Protein AF-Q9GZZ7-3-F1 (afdb_monomer_lite)

Radius of gyration: 20.62 Å; chains: 1; bounding box: 43×42×78 Å

Sequence (182 aa):
MVRCLGPALLLLLLLGSASSVGGNRCVDAAEACTADARCQRLRSEYVAQCLGRAAQGGCPRARCRRALRRFFARGPPALTHALLFCPCAGPACAERRRQTFVPSCAFSGPGPAPPSCLEPLNFCERSRVCRPRLLAFQVSCTPAPSAPDGCLLDQGARCLRAYAGLVGSPQAPPSPLTTWTT

Foldseek 3Di:
DPDPPDVVVVVVVVVVDPDPPPDLLLVVLVVVLCVDPQSVVLLVQLCCQQPPADPVRAHNLLSNLVSLLCNLVRPDVVSLLSLQPPDGPDDVSVVSSVPSSPCSRHPDAPDPDDDDPVQQVVVLCVDPQNNVLVVQLCVLQPFDPPDPVRHDPVSVVSNSSSVSNNGSPDGDHPDPDPPPDD

Secondary structure (DSSP, 8-state):
------HHHHHHHHHTT---SS--HHHHHHHHHHHSHHHHHHHHHHHHHHHSPPTTSS--HHHHHHHHHHHHHHS-HHHHHHHHH---SSHHHHHHHHHTT-HHHHT--SSSSPPPSHHHHHHHHH-TTHHHHHHHHHHHT---TTSTTSS-HHHHHHHHHHHHHHTTPPPPPPPS------

Structure (mmCIF, N/CA/C/O backbone):
data_AF-Q9GZZ7-3-F1
#
_entry.id   AF-Q9GZZ7-3-F1
#
loop_
_atom_site.group_PDB
_atom_site.id
_atom_site.type_symbol
_atom_site.label_atom_id
_atom_site.label_alt_id
_atom_site.label_comp_id
_atom_site.label_asym_id
_atom_site.label_entity_id
_atom_site.label_seq_id
_atom_site.pdbx_PDB_ins_code
_atom_site.Cartn_x
_atom_site.Cartn_y
_atom_site.Cartn_z
_atom_site.occupancy
_atom_site.B_iso_or_equiv
_atom_site.auth_seq_id
_atom_site.auth_comp_id
_atom_site.auth_asym_id
_atom_site.auth_atom_id
_atom_site.pdbx_PDB_model_num
ATOM 1 N N . MET A 1 1 ? 26.425 -17.270 -40.689 1.00 39.25 1 MET A N 1
ATOM 2 C CA . MET A 1 1 ? 26.057 -15.846 -40.857 1.00 39.25 1 MET A CA 1
ATOM 3 C C . MET A 1 1 ? 25.711 -15.273 -39.489 1.00 39.25 1 MET A C 1
ATOM 5 O O . MET A 1 1 ? 24.583 -15.422 -39.034 1.00 39.25 1 MET A O 1
ATOM 9 N N . VAL A 1 2 ? 26.700 -14.708 -38.792 1.00 38.41 2 VAL A N 1
ATOM 10 C CA . VAL A 1 2 ? 26.491 -14.029 -37.504 1.00 38.41 2 VAL A CA 1
ATOM 11 C C . VAL A 1 2 ? 25.766 -12.723 -37.816 1.00 38.41 2 VAL A C 1
ATOM 13 O O . VAL A 1 2 ? 26.334 -11.825 -38.429 1.00 38.41 2 VAL A O 1
ATOM 16 N N . ARG A 1 3 ? 24.466 -12.668 -37.516 1.00 41.81 3 ARG A N 1
ATOM 17 C CA . ARG A 1 3 ? 23.639 -11.488 -37.774 1.00 41.81 3 ARG A CA 1
ATOM 18 C C . ARG A 1 3 ? 24.083 -10.381 -36.824 1.00 41.81 3 ARG A C 1
ATOM 20 O O . ARG A 1 3 ? 23.861 -10.482 -35.621 1.00 41.81 3 ARG A O 1
ATOM 27 N N . CYS A 1 4 ? 24.708 -9.346 -37.377 1.00 47.31 4 CYS A N 1
ATOM 28 C CA . CYS A 1 4 ? 25.015 -8.106 -36.681 1.00 47.31 4 CYS A CA 1
ATOM 29 C C . CYS A 1 4 ? 23.709 -7.511 -36.140 1.00 47.31 4 CYS A C 1
ATOM 31 O O . CYS A 1 4 ? 22.912 -6.950 -36.892 1.00 47.31 4 CYS A O 1
ATOM 33 N N . LEU A 1 5 ? 23.467 -7.677 -34.840 1.00 49.16 5 LEU A N 1
ATOM 34 C CA . LEU A 1 5 ? 22.429 -6.953 -34.116 1.00 49.16 5 LEU A CA 1
ATOM 35 C C . LEU A 1 5 ? 22.804 -5.471 -34.188 1.00 49.16 5 LEU A C 1
ATOM 37 O O . LEU A 1 5 ? 23.757 -5.025 -33.556 1.00 49.16 5 LEU A O 1
ATOM 41 N N . GLY A 1 6 ? 22.123 -4.749 -35.078 1.00 54.06 6 GLY A N 1
ATOM 42 C CA . GLY A 1 6 ? 22.472 -3.384 -35.442 1.00 54.06 6 GLY A CA 1
ATOM 43 C C . GLY A 1 6 ? 22.335 -2.386 -34.283 1.00 54.06 6 GLY A C 1
ATOM 44 O O . GLY A 1 6 ? 21.652 -2.660 -33.291 1.00 54.06 6 GLY A O 1
ATOM 45 N N . PRO A 1 7 ? 22.921 -1.185 -34.437 1.00 60.78 7 PRO A N 1
ATOM 46 C CA . PRO A 1 7 ? 22.956 -0.137 -33.412 1.00 60.78 7 PRO A CA 1
ATOM 47 C C . PRO A 1 7 ? 21.568 0.313 -32.926 1.00 60.78 7 PRO A C 1
ATOM 49 O O . PRO A 1 7 ? 21.460 0.874 -31.842 1.00 60.78 7 PRO A O 1
ATOM 52 N N . ALA A 1 8 ? 20.495 0.010 -33.665 1.00 58.16 8 ALA A N 1
ATOM 53 C CA . ALA A 1 8 ? 19.114 0.258 -33.252 1.00 58.16 8 ALA A CA 1
ATOM 54 C C . ALA A 1 8 ? 18.658 -0.613 -32.063 1.00 58.16 8 ALA A C 1
ATOM 56 O O . ALA A 1 8 ? 17.933 -0.122 -31.201 1.00 58.16 8 ALA A O 1
ATOM 57 N N . LEU A 1 9 ? 19.104 -1.876 -31.968 1.00 57.94 9 LEU A N 1
ATOM 58 C CA . LEU A 1 9 ? 18.769 -2.730 -30.819 1.00 57.94 9 LEU A CA 1
ATOM 59 C C . LEU A 1 9 ? 19.578 -2.331 -29.577 1.00 57.94 9 LEU A C 1
ATOM 61 O O . LEU A 1 9 ? 19.069 -2.386 -28.461 1.00 57.94 9 LEU A O 1
ATOM 65 N N . LEU A 1 10 ? 20.808 -1.851 -29.785 1.00 53.66 10 LEU A N 1
ATOM 66 C CA . LEU A 1 10 ? 21.627 -1.246 -28.737 1.00 53.66 10 LEU A CA 1
ATOM 67 C C . LEU A 1 10 ? 20.994 0.062 -28.232 1.00 53.66 10 LEU A C 1
ATOM 69 O O . LEU A 1 10 ? 20.930 0.274 -27.027 1.00 53.66 10 LEU A O 1
ATOM 73 N N . LEU A 1 11 ? 20.445 0.897 -29.126 1.00 51.78 11 LEU A N 1
ATOM 74 C CA . LEU A 1 11 ? 19.696 2.105 -28.757 1.00 51.78 11 LEU A CA 1
ATOM 75 C C . LEU A 1 11 ? 18.407 1.787 -27.985 1.00 51.78 11 LEU A C 1
ATOM 77 O O . LEU A 1 11 ? 18.090 2.496 -27.039 1.00 51.78 11 LEU A O 1
ATOM 81 N N . LEU A 1 12 ? 17.681 0.723 -28.348 1.00 53.78 12 LEU A N 1
ATOM 82 C CA . LEU A 1 12 ? 16.487 0.262 -27.623 1.00 53.78 12 LEU A CA 1
ATOM 83 C C . LEU A 1 12 ? 16.831 -0.294 -26.230 1.00 53.78 12 LEU A C 1
ATOM 85 O O . LEU A 1 12 ? 16.101 -0.040 -25.274 1.00 53.78 12 LEU A O 1
ATOM 89 N N . LEU A 1 13 ? 17.965 -0.988 -26.091 1.00 49.06 13 LEU A N 1
ATOM 90 C CA . LEU A 1 13 ? 18.486 -1.443 -24.796 1.00 49.06 13 LEU A CA 1
ATOM 91 C C . LEU A 1 13 ? 19.009 -0.278 -23.934 1.00 49.06 13 LEU A C 1
ATOM 93 O O . LEU A 1 13 ? 18.855 -0.313 -22.714 1.00 49.06 13 LEU A O 1
ATOM 97 N N . LEU A 1 14 ? 19.561 0.773 -24.551 1.00 45.47 14 LEU A N 1
ATOM 98 C CA . LEU A 1 14 ? 20.027 1.992 -23.878 1.00 45.47 14 LEU A CA 1
ATOM 99 C C . LEU A 1 14 ? 18.871 2.931 -23.479 1.00 45.47 14 LEU A C 1
ATOM 101 O O . LEU A 1 14 ? 18.900 3.480 -22.381 1.00 45.47 14 LEU A O 1
ATOM 105 N N . LEU A 1 15 ? 17.814 3.057 -24.292 1.00 46.97 15 LEU A N 1
ATOM 106 C CA . LEU A 1 15 ? 16.583 3.780 -23.921 1.00 46.97 15 LEU A CA 1
ATOM 107 C C . LEU A 1 15 ? 15.763 3.029 -22.861 1.00 46.97 15 LEU A C 1
ATOM 109 O O . LEU A 1 15 ? 15.105 3.657 -22.037 1.00 46.97 15 LEU A O 1
ATOM 113 N N . GLY A 1 16 ? 15.832 1.694 -22.847 1.00 40.03 16 GLY A N 1
ATOM 114 C CA . GLY A 1 16 ? 15.252 0.849 -21.798 1.00 40.03 16 GLY A CA 1
ATOM 115 C C . GLY A 1 16 ? 16.052 0.828 -20.489 1.00 40.03 16 GLY A C 1
ATOM 116 O O . GLY A 1 16 ? 15.574 0.285 -19.495 1.00 40.03 16 GLY A O 1
ATOM 117 N N . SER A 1 17 ? 17.241 1.445 -20.473 1.00 34.75 17 SER A N 1
ATOM 118 C CA . SER A 1 17 ? 18.188 1.430 -19.353 1.00 34.75 17 SER A CA 1
ATOM 119 C C . SER A 1 17 ? 18.703 2.830 -19.012 1.00 34.75 17 SER A C 1
ATOM 121 O O . SER A 1 17 ? 19.881 3.011 -18.694 1.00 34.75 17 SER A O 1
ATOM 123 N N . ALA A 1 18 ? 17.817 3.829 -18.970 1.00 40.31 18 ALA A N 1
ATOM 124 C CA . ALA A 1 18 ? 18.053 5.042 -18.186 1.00 40.31 18 ALA A CA 1
ATOM 125 C C . ALA A 1 18 ? 17.981 4.705 -16.680 1.00 40.31 18 ALA A C 1
ATOM 127 O O . ALA A 1 18 ? 17.050 5.048 -15.957 1.00 40.31 18 ALA A O 1
ATOM 128 N N . SER A 1 19 ? 18.942 3.907 -16.216 1.00 38.09 19 SER A N 1
ATOM 129 C CA . SER A 1 19 ? 19.915 4.353 -15.228 1.00 38.09 19 SER A CA 1
ATOM 130 C C . SER A 1 19 ? 19.407 5.470 -14.315 1.00 38.09 19 SER A C 1
ATOM 132 O O . SER A 1 19 ? 19.757 6.634 -14.479 1.00 38.09 19 SER A O 1
ATOM 134 N N . SER A 1 20 ? 18.665 5.094 -13.271 1.00 44.22 20 SER A N 1
ATOM 135 C CA . SER A 1 20 ? 18.702 5.830 -12.005 1.00 44.22 20 SER A CA 1
ATOM 136 C C . SER A 1 20 ? 20.089 5.627 -11.375 1.00 44.22 20 SER A C 1
ATOM 138 O O . SER A 1 20 ? 20.242 4.947 -10.358 1.00 44.22 20 SER A O 1
ATOM 140 N N . VAL A 1 21 ? 21.140 6.127 -12.011 1.00 43.38 21 VAL A N 1
ATOM 141 C CA . VAL A 1 21 ? 22.467 6.178 -11.398 1.00 43.38 21 VAL A CA 1
ATOM 142 C C . VAL A 1 21 ? 22.374 7.253 -10.312 1.00 43.38 21 VAL A C 1
ATOM 144 O O . VAL A 1 21 ? 22.422 8.443 -10.588 1.00 43.38 21 VAL A O 1
ATOM 147 N N . GLY A 1 22 ? 22.094 6.823 -9.077 1.00 56.00 22 GLY A N 1
ATOM 148 C CA . GLY A 1 22 ? 22.074 7.665 -7.871 1.00 56.00 22 GLY A CA 1
ATOM 149 C C . GLY A 1 22 ? 20.709 8.174 -7.375 1.00 56.00 22 GLY A C 1
ATOM 150 O O . GLY A 1 22 ? 20.646 8.734 -6.283 1.00 56.00 22 GLY A O 1
ATOM 151 N N . GLY A 1 23 ? 19.613 7.969 -8.115 1.00 70.50 23 GLY A N 1
ATOM 152 C CA . GLY A 1 23 ? 18.276 8.475 -7.755 1.00 70.50 23 GLY A CA 1
ATOM 153 C C . GLY A 1 23 ? 17.485 7.573 -6.795 1.00 70.50 23 GLY A C 1
ATOM 154 O O . GLY A 1 23 ? 17.480 6.347 -6.918 1.00 70.50 23 GLY A O 1
ATOM 155 N N . ASN A 1 24 ? 16.777 8.169 -5.832 1.00 84.81 24 ASN A N 1
ATOM 156 C CA . ASN A 1 24 ? 15.879 7.446 -4.931 1.00 84.81 24 ASN A CA 1
ATOM 157 C C . ASN A 1 24 ? 14.558 7.128 -5.654 1.00 84.81 24 ASN A C 1
ATOM 159 O O . ASN A 1 24 ? 13.715 8.005 -5.794 1.00 84.81 24 ASN A O 1
ATOM 163 N N . ARG A 1 25 ? 14.329 5.860 -6.018 1.00 93.44 25 ARG A N 1
ATOM 164 C CA . ARG A 1 25 ? 13.129 5.409 -6.757 1.00 93.44 25 ARG A CA 1
ATOM 165 C C . ARG A 1 25 ? 11.792 5.768 -6.099 1.00 93.44 25 ARG A C 1
ATOM 167 O O . ARG A 1 25 ? 10.776 5.865 -6.782 1.00 93.44 25 ARG A O 1
ATOM 174 N N . CYS A 1 26 ? 11.757 5.963 -4.780 1.00 95.25 26 CYS A N 1
ATOM 175 C CA . CYS A 1 26 ? 10.552 6.433 -4.096 1.00 95.25 26 CYS A CA 1
ATOM 176 C C . CYS A 1 26 ? 10.287 7.930 -4.314 1.00 95.25 26 CYS A C 1
ATOM 178 O O . CYS A 1 26 ? 9.142 8.364 -4.207 1.00 95.25 26 CYS A O 1
ATOM 180 N N . VAL A 1 27 ? 11.327 8.725 -4.586 1.00 94.75 27 VAL A N 1
ATOM 181 C CA . VAL A 1 27 ? 11.191 10.121 -5.026 1.00 94.75 27 VAL A CA 1
ATOM 182 C C . VAL A 1 27 ? 10.632 10.145 -6.442 1.00 94.75 27 VAL A C 1
ATOM 184 O O . VAL A 1 27 ? 9.589 10.759 -6.634 1.00 94.75 27 VAL A O 1
ATOM 187 N N . ASP A 1 28 ? 11.199 9.367 -7.367 1.00 95.19 28 ASP A N 1
ATOM 188 C CA . ASP A 1 28 ? 10.695 9.263 -8.745 1.00 95.19 28 ASP A CA 1
ATOM 189 C C . ASP A 1 28 ? 9.207 8.862 -8.768 1.00 95.19 28 ASP A C 1
ATOM 191 O O . ASP A 1 28 ? 8.382 9.469 -9.449 1.00 95.19 28 ASP A O 1
ATOM 195 N N . ALA A 1 29 ? 8.819 7.873 -7.950 1.00 96.75 29 ALA A N 1
ATOM 196 C CA . ALA A 1 29 ? 7.422 7.461 -7.806 1.00 96.75 29 ALA A CA 1
ATOM 197 C C . ALA A 1 29 ? 6.524 8.583 -7.249 1.00 96.75 29 ALA A C 1
ATOM 199 O O . ALA A 1 29 ? 5.365 8.730 -7.650 1.00 96.75 29 ALA A O 1
ATOM 200 N N . ALA A 1 30 ? 7.048 9.379 -6.315 1.00 96.56 30 ALA A N 1
ATOM 201 C CA . ALA A 1 30 ? 6.341 10.522 -5.759 1.00 96.56 30 ALA A CA 1
ATOM 202 C C . ALA A 1 30 ? 6.173 11.652 -6.776 1.00 96.56 30 ALA A C 1
ATOM 204 O O . ALA A 1 30 ? 5.099 12.250 -6.804 1.00 96.56 30 ALA A O 1
ATOM 205 N N . GLU A 1 31 ? 7.181 11.927 -7.594 1.00 97.69 31 GLU A N 1
ATOM 206 C CA . GLU A 1 31 ? 7.131 12.925 -8.662 1.00 97.69 31 GLU A CA 1
ATOM 207 C C . GLU A 1 31 ? 6.160 12.500 -9.764 1.00 97.69 31 GLU A C 1
ATOM 209 O O . GLU A 1 31 ? 5.277 13.276 -10.125 1.00 97.69 31 GLU A O 1
ATOM 214 N N . ALA A 1 32 ? 6.210 11.237 -10.195 1.00 98.19 32 ALA A N 1
ATOM 215 C CA . ALA A 1 32 ? 5.273 10.687 -11.173 1.00 98.19 32 ALA A CA 1
ATOM 216 C C . ALA A 1 32 ? 3.809 10.777 -10.701 1.00 98.19 32 ALA A C 1
ATOM 218 O O . ALA A 1 32 ? 2.925 11.146 -11.471 1.00 98.19 32 ALA A O 1
ATOM 219 N N . CYS A 1 33 ? 3.533 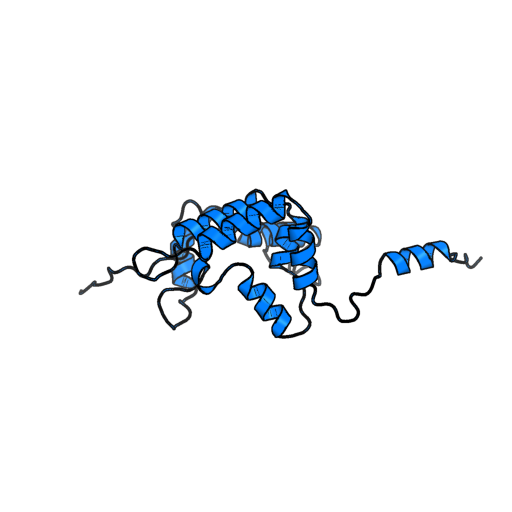10.501 -9.420 1.00 98.25 33 CYS A N 1
ATOM 220 C CA . CYS A 1 33 ? 2.188 10.696 -8.869 1.00 98.25 33 CYS A CA 1
ATOM 221 C C . CYS A 1 33 ? 1.791 12.177 -8.776 1.00 98.25 33 CYS A C 1
ATOM 223 O O . CYS A 1 33 ? 0.614 12.491 -8.918 1.00 98.25 33 CYS A O 1
ATOM 225 N N . THR A 1 34 ? 2.738 13.084 -8.525 1.00 97.81 34 THR A N 1
ATOM 226 C CA . THR A 1 34 ? 2.470 14.531 -8.512 1.00 97.81 34 THR A CA 1
ATOM 227 C C . THR A 1 34 ? 2.170 15.063 -9.914 1.00 97.81 34 THR A C 1
ATOM 229 O O . THR A 1 34 ? 1.339 15.954 -10.041 1.00 97.81 34 THR A O 1
ATOM 232 N N . ALA A 1 35 ? 2.791 14.504 -10.955 1.00 98.31 35 ALA A N 1
ATOM 233 C CA . ALA A 1 35 ? 2.534 14.872 -12.347 1.00 98.31 35 ALA A CA 1
ATOM 234 C C . ALA A 1 35 ? 1.180 14.353 -12.881 1.00 98.31 35 ALA A C 1
ATOM 236 O O . ALA A 1 35 ? 0.613 14.942 -13.799 1.00 98.31 35 ALA A O 1
ATOM 237 N N . ASP A 1 36 ? 0.631 13.274 -12.309 1.00 98.62 36 ASP A N 1
ATOM 238 C CA . ASP A 1 36 ? -0.700 12.763 -12.656 1.00 98.62 36 ASP A CA 1
ATOM 239 C C . ASP A 1 36 ? -1.795 13.435 -11.812 1.00 98.62 36 ASP A C 1
ATOM 241 O O . ASP A 1 36 ? -1.912 13.204 -10.606 1.00 98.62 36 ASP A O 1
ATOM 245 N N . ALA A 1 37 ? -2.665 14.220 -12.453 1.00 98.44 37 ALA A N 1
ATOM 246 C CA . ALA A 1 37 ? -3.698 15.002 -11.766 1.00 98.44 37 ALA A CA 1
ATOM 247 C C . ALA A 1 37 ? -4.634 14.155 -10.877 1.00 98.44 37 ALA A C 1
ATOM 249 O O . ALA A 1 37 ? -5.089 14.601 -9.817 1.00 98.44 37 ALA A O 1
ATOM 250 N N . ARG A 1 38 ? -4.939 12.911 -11.275 1.00 98.56 38 ARG A N 1
ATOM 251 C CA . ARG A 1 38 ? -5.816 12.016 -10.503 1.00 98.56 38 ARG A CA 1
ATOM 252 C C . ARG A 1 38 ? -5.091 11.468 -9.276 1.00 98.56 38 ARG A C 1
ATOM 254 O O . ARG A 1 38 ? -5.693 11.443 -8.197 1.00 98.56 38 ARG A O 1
ATOM 261 N N . CYS A 1 39 ? -3.844 11.033 -9.433 1.00 98.56 39 CYS A N 1
ATOM 262 C CA . CYS A 1 39 ? -2.993 10.531 -8.363 1.00 98.56 39 CYS A CA 1
ATOM 263 C C . CYS A 1 39 ? -2.691 11.641 -7.361 1.00 98.56 39 CYS A C 1
ATOM 265 O O . CYS A 1 39 ? -2.975 11.464 -6.177 1.00 98.56 39 CYS A O 1
ATOM 267 N N . GLN A 1 40 ? -2.241 12.805 -7.833 1.00 98.50 40 GLN A N 1
ATOM 268 C CA . GLN A 1 40 ? -1.957 13.978 -7.014 1.00 98.50 40 GLN A CA 1
ATOM 269 C C . GLN A 1 40 ? -3.177 14.382 -6.181 1.00 98.50 40 GLN A C 1
ATOM 271 O O . GLN A 1 40 ? -3.065 14.528 -4.966 1.00 98.50 40 GLN A O 1
ATOM 276 N N . ARG A 1 41 ? -4.369 14.482 -6.788 1.00 98.62 41 ARG A N 1
ATOM 277 C CA . ARG A 1 41 ? -5.597 14.833 -6.057 1.00 98.62 41 ARG A CA 1
ATOM 278 C C . ARG A 1 41 ? -5.915 13.832 -4.944 1.00 98.62 41 ARG A C 1
ATOM 280 O O . ARG A 1 41 ? -6.182 14.236 -3.815 1.00 98.62 41 ARG A O 1
ATOM 287 N N . LEU A 1 42 ? -5.902 12.531 -5.250 1.00 98.56 42 LEU A N 1
ATOM 288 C CA . LEU A 1 42 ? -6.179 11.488 -4.252 1.00 98.56 42 LEU A CA 1
ATOM 289 C C . LEU A 1 42 ? -5.084 11.430 -3.173 1.00 98.56 42 LEU A C 1
ATOM 291 O O . LEU A 1 42 ? -5.383 11.128 -2.017 1.00 98.56 42 LEU A O 1
ATOM 295 N N . ARG A 1 43 ? -3.832 11.727 -3.541 1.00 97.69 43 ARG A N 1
ATOM 296 C CA . ARG A 1 43 ? -2.695 11.808 -2.624 1.00 97.69 43 ARG A CA 1
ATOM 297 C C . ARG A 1 43 ? -2.882 12.943 -1.627 1.00 97.69 43 ARG A C 1
ATOM 299 O O . ARG A 1 43 ? -2.864 12.703 -0.423 1.00 97.69 43 ARG A O 1
ATOM 306 N N . SER A 1 44 ? -3.142 14.149 -2.119 1.00 97.00 44 SER A N 1
ATOM 307 C CA . SER A 1 44 ? -3.428 15.318 -1.286 1.00 97.00 44 SER A CA 1
ATOM 308 C C . SER A 1 44 ? -4.628 15.083 -0.369 1.00 97.00 44 SER A C 1
ATOM 310 O O . SER A 1 44 ? -4.585 15.455 0.801 1.00 97.00 44 SER A O 1
ATOM 312 N N . GLU A 1 45 ? -5.669 14.398 -0.856 1.00 97.44 45 GLU A N 1
ATOM 313 C CA . GLU A 1 45 ? -6.835 14.039 -0.045 1.00 97.44 45 GLU A CA 1
ATOM 314 C C . GLU A 1 45 ? -6.456 13.150 1.147 1.00 97.44 45 GLU A C 1
ATOM 316 O O . GLU A 1 45 ? -6.796 13.487 2.283 1.00 97.44 45 GLU A O 1
ATOM 321 N N . TYR A 1 46 ? -5.749 12.030 0.936 1.00 95.88 46 TYR A N 1
ATOM 322 C CA . TYR A 1 46 ? -5.397 11.168 2.069 1.00 95.88 46 TYR A CA 1
ATOM 323 C C . TYR A 1 46 ? -4.408 11.850 3.012 1.00 95.88 46 TYR A C 1
ATOM 325 O O . TYR A 1 46 ? -4.545 11.695 4.223 1.00 95.88 46 TYR A O 1
ATOM 333 N N . VAL A 1 47 ? -3.458 12.634 2.493 1.00 95.12 47 VAL A N 1
ATOM 334 C CA . VAL A 1 47 ? -2.504 13.382 3.321 1.00 95.12 47 VAL A CA 1
ATOM 335 C C . VAL A 1 47 ? -3.250 14.361 4.227 1.00 95.12 47 VAL A C 1
ATOM 337 O O . VAL A 1 47 ? -3.041 14.335 5.438 1.00 95.12 47 VAL A O 1
ATOM 340 N N . ALA A 1 48 ? -4.192 15.140 3.689 1.00 94.69 48 ALA A N 1
ATOM 341 C CA . ALA A 1 48 ? -5.013 16.054 4.482 1.00 94.69 48 ALA A CA 1
ATOM 342 C C . ALA A 1 48 ? -5.834 15.314 5.553 1.00 94.69 48 ALA A C 1
ATOM 344 O O . ALA A 1 48 ? -5.895 15.739 6.706 1.00 94.69 48 ALA A O 1
ATOM 345 N N . GLN A 1 49 ? -6.419 14.163 5.205 1.00 94.31 49 GLN A N 1
ATOM 346 C CA . GLN A 1 49 ? -7.188 13.353 6.154 1.00 94.31 49 GLN A CA 1
ATOM 347 C C . GLN A 1 49 ? -6.322 12.653 7.206 1.00 94.31 49 GLN A C 1
ATOM 349 O O . GLN A 1 49 ? -6.850 12.304 8.254 1.00 94.31 49 GLN A O 1
ATOM 354 N N . CYS A 1 50 ? -5.035 12.412 6.950 1.00 92.12 50 CYS A N 1
ATOM 355 C CA . CYS A 1 50 ? -4.118 11.763 7.891 1.00 92.12 50 CYS A CA 1
ATOM 356 C C . CYS A 1 50 ? -3.304 12.751 8.738 1.00 92.12 50 CYS A C 1
ATOM 358 O O . CYS A 1 50 ? -2.877 12.384 9.825 1.00 92.12 50 CYS A O 1
ATOM 360 N N . LEU A 1 51 ? -3.075 13.976 8.264 1.00 90.19 51 LEU A N 1
ATOM 361 C CA . LEU A 1 51 ? -2.341 15.011 9.004 1.00 90.19 51 LEU A CA 1
ATOM 362 C C . LEU A 1 51 ? -3.261 16.025 9.697 1.00 90.19 51 LEU A C 1
ATOM 364 O O . LEU A 1 51 ? -2.799 16.808 10.525 1.00 90.19 51 LEU A O 1
ATOM 368 N N . GLY A 1 52 ? -4.560 16.020 9.383 1.00 83.69 52 GLY A N 1
ATOM 369 C CA . GLY A 1 52 ? -5.542 16.836 10.090 1.00 83.69 52 GLY A CA 1
ATOM 370 C C . GLY A 1 52 ? -5.580 16.518 11.589 1.00 83.69 52 GLY A C 1
ATOM 371 O O . GLY A 1 52 ? -5.326 15.391 12.009 1.00 83.69 52 GLY A O 1
ATOM 372 N N . ARG A 1 53 ? -5.936 17.503 12.416 1.00 72.69 53 ARG A N 1
ATOM 373 C CA . ARG A 1 53 ? -6.055 17.317 13.870 1.00 72.69 53 ARG A CA 1
ATOM 374 C C . ARG A 1 53 ? -7.370 16.613 14.227 1.00 72.69 53 ARG A C 1
ATOM 376 O O . ARG A 1 53 ? -8.425 16.950 13.685 1.00 72.69 53 ARG A O 1
ATOM 383 N N . ALA A 1 54 ? -7.331 15.629 15.128 1.00 69.19 54 ALA A N 1
ATOM 384 C CA . ALA A 1 54 ? -8.535 15.138 15.802 1.00 69.19 54 ALA A CA 1
ATOM 385 C C . ALA A 1 54 ? -8.796 15.948 17.080 1.00 69.19 54 ALA A C 1
ATOM 387 O O . ALA A 1 54 ? -7.877 16.531 17.648 1.00 69.19 54 ALA A O 1
ATOM 388 N N . ALA A 1 55 ? -10.045 15.941 17.554 1.00 63.75 55 ALA A N 1
ATOM 389 C CA . ALA A 1 55 ? -10.481 16.725 18.714 1.00 63.75 55 ALA A CA 1
ATOM 390 C C . ALA A 1 55 ? -9.697 16.436 20.014 1.00 63.75 55 ALA A C 1
ATOM 392 O O . ALA A 1 55 ? -9.668 17.277 20.899 1.00 63.75 55 ALA A O 1
ATOM 393 N N . GLN A 1 56 ? -9.042 15.275 20.122 1.00 65.62 56 GLN A N 1
ATOM 394 C CA . GLN A 1 56 ? -8.326 14.829 21.327 1.00 65.62 56 GLN A CA 1
ATOM 395 C C . GLN A 1 56 ? -6.798 14.777 21.132 1.00 65.62 56 GLN A C 1
ATOM 397 O O . GLN A 1 56 ? -6.129 13.917 21.689 1.00 65.62 56 GLN A O 1
ATOM 402 N N . GLY A 1 57 ? -6.231 15.616 20.256 1.00 66.06 57 GLY A N 1
ATOM 403 C CA . GLY A 1 57 ? -4.776 15.665 20.019 1.00 66.06 57 GLY A CA 1
ATOM 404 C C . GLY A 1 57 ? -4.190 14.463 19.260 1.00 66.06 57 GLY A C 1
ATOM 405 O O . GLY A 1 57 ? -3.014 14.466 18.912 1.00 66.06 57 GLY A O 1
ATOM 406 N N . GLY A 1 58 ? -5.007 13.453 18.952 1.00 78.38 58 GLY A N 1
ATOM 407 C CA . GLY A 1 58 ? -4.634 12.324 18.105 1.00 78.38 58 GLY A CA 1
ATOM 408 C C . GLY A 1 58 ? -4.822 12.587 16.607 1.00 78.38 58 GLY A C 1
ATOM 409 O O . GLY A 1 58 ? -5.259 13.653 16.167 1.00 78.38 58 GLY A O 1
ATOM 410 N N . CYS A 1 59 ? -4.553 11.557 15.806 1.00 85.81 59 CYS A N 1
ATOM 411 C CA . CYS A 1 59 ? -4.887 11.567 14.386 1.00 85.81 59 CYS A CA 1
ATOM 412 C C . CYS A 1 59 ? -6.329 11.079 14.141 1.00 85.81 59 CYS A C 1
ATOM 414 O O . CYS A 1 59 ? -6.765 10.113 14.777 1.00 85.81 59 CYS A O 1
ATOM 416 N N . PRO A 1 60 ? -7.067 11.635 13.161 1.00 88.44 60 PRO A N 1
ATOM 417 C CA . PRO A 1 60 ? -8.353 11.112 12.696 1.00 88.44 60 PRO A CA 1
ATOM 418 C C . PRO A 1 60 ? -8.220 9.784 11.918 1.00 88.44 60 PRO A C 1
ATOM 420 O O . PRO A 1 60 ? -8.560 9.674 10.737 1.00 88.44 60 PRO A O 1
ATOM 423 N N . ARG A 1 61 ? -7.785 8.727 12.612 1.00 88.12 61 ARG A N 1
ATOM 424 C CA . ARG A 1 61 ? -7.462 7.391 12.083 1.00 88.12 61 ARG A CA 1
ATOM 425 C C . ARG A 1 61 ? -8.539 6.799 11.178 1.00 88.12 61 ARG A C 1
ATOM 427 O O . ARG A 1 61 ? -8.217 6.251 10.125 1.00 88.12 61 ARG A O 1
ATOM 434 N N . ALA A 1 62 ? -9.815 6.917 11.545 1.00 88.31 62 ALA A N 1
ATOM 435 C CA . ALA A 1 62 ? -10.914 6.403 10.728 1.00 88.31 62 ALA A CA 1
ATOM 436 C C . ALA A 1 62 ? -11.024 7.120 9.368 1.00 88.31 62 ALA A C 1
ATOM 438 O O . ALA A 1 62 ? -11.230 6.459 8.344 1.00 88.31 62 ALA A O 1
ATOM 439 N N . ARG A 1 63 ? -10.850 8.451 9.344 1.00 92.25 63 ARG A N 1
ATOM 440 C CA . ARG A 1 63 ? -10.868 9.259 8.114 1.00 92.25 63 ARG A CA 1
ATOM 441 C C . ARG A 1 63 ? -9.626 8.997 7.267 1.00 92.25 63 ARG A C 1
ATOM 443 O O . ARG A 1 63 ? -9.772 8.684 6.089 1.00 92.25 63 ARG A O 1
ATOM 450 N N . CYS A 1 64 ? -8.445 8.980 7.886 1.00 93.75 64 CYS A N 1
ATOM 451 C CA . CYS A 1 64 ? -7.180 8.627 7.238 1.00 93.75 64 CYS A CA 1
ATOM 452 C C . CYS A 1 64 ? -7.250 7.261 6.536 1.00 93.75 64 CYS A C 1
ATOM 454 O O . CYS A 1 64 ? -7.044 7.151 5.328 1.00 93.75 64 CYS A O 1
ATOM 456 N N . ARG A 1 65 ? -7.656 6.210 7.263 1.00 92.50 65 ARG A N 1
ATOM 457 C CA . ARG A 1 65 ? -7.815 4.854 6.714 1.00 92.50 65 ARG A CA 1
ATOM 458 C C . ARG A 1 65 ? -8.829 4.801 5.571 1.00 92.50 65 ARG A C 1
ATOM 460 O O . ARG A 1 65 ? -8.606 4.102 4.587 1.00 92.50 65 ARG A O 1
ATOM 467 N N . ARG A 1 66 ? -9.940 5.539 5.669 1.00 93.81 66 ARG A N 1
ATOM 468 C CA . ARG A 1 66 ? -10.938 5.625 4.590 1.00 93.81 66 ARG A CA 1
ATOM 469 C C . ARG A 1 66 ? -10.366 6.293 3.339 1.00 93.81 66 ARG A C 1
ATOM 471 O O . ARG A 1 66 ? -10.588 5.774 2.246 1.00 93.81 66 ARG A O 1
ATOM 478 N N . ALA A 1 67 ? -9.618 7.381 3.498 1.00 95.94 67 ALA A N 1
ATOM 479 C CA . ALA A 1 67 ? -8.978 8.079 2.391 1.00 95.94 67 ALA A CA 1
ATOM 480 C C . ALA A 1 67 ? -7.892 7.218 1.723 1.00 95.94 67 ALA A C 1
ATOM 482 O O . ALA A 1 67 ? -7.867 7.118 0.501 1.00 95.94 67 ALA A O 1
ATOM 483 N N . LEU A 1 68 ? -7.091 6.483 2.503 1.00 96.19 68 LEU A N 1
ATOM 484 C CA . LEU A 1 68 ? -6.124 5.511 1.975 1.00 96.19 68 LEU A CA 1
ATOM 485 C C . LEU A 1 68 ? -6.796 4.397 1.160 1.00 96.19 68 LEU A C 1
ATOM 487 O O . LEU A 1 68 ? -6.364 4.098 0.049 1.00 96.19 68 LEU A O 1
ATOM 491 N N . ARG A 1 69 ? -7.905 3.821 1.647 1.00 95.31 69 ARG A N 1
ATOM 492 C CA . ARG A 1 69 ? -8.674 2.838 0.859 1.00 95.31 69 ARG A CA 1
ATOM 493 C C . ARG A 1 69 ? -9.166 3.432 -0.461 1.00 95.31 69 ARG A C 1
ATOM 495 O O . ARG A 1 69 ? -9.153 2.746 -1.478 1.00 95.31 69 ARG A O 1
ATOM 502 N N . ARG A 1 70 ? -9.607 4.695 -0.450 1.00 97.00 70 ARG A N 1
ATOM 503 C CA . ARG A 1 70 ? -10.042 5.412 -1.657 1.00 97.00 70 ARG A CA 1
ATOM 504 C C . ARG A 1 70 ? -8.877 5.648 -2.619 1.00 97.00 70 ARG A C 1
ATOM 506 O O . ARG A 1 70 ? -9.073 5.488 -3.819 1.00 97.00 70 ARG A O 1
ATOM 513 N N . PHE A 1 71 ? -7.695 5.980 -2.103 1.00 98.06 71 PHE A N 1
ATOM 514 C CA . PHE A 1 71 ? -6.477 6.173 -2.888 1.00 98.06 71 PHE A CA 1
ATOM 515 C C . PHE A 1 71 ? -6.120 4.916 -3.688 1.00 98.06 71 PHE A C 1
ATOM 517 O O . PHE A 1 71 ? -6.019 5.001 -4.903 1.00 98.06 71 PHE A O 1
ATOM 524 N N . PHE A 1 72 ? -6.046 3.740 -3.060 1.00 96.44 72 PHE A N 1
ATOM 525 C CA . PHE A 1 72 ? -5.724 2.500 -3.785 1.00 96.44 72 PHE A CA 1
ATOM 526 C C . PHE A 1 72 ? -6.867 1.977 -4.661 1.00 96.44 72 PHE A C 1
ATOM 528 O O . PHE A 1 72 ? -6.617 1.393 -5.709 1.00 96.44 72 PHE A O 1
ATOM 535 N N . ALA A 1 73 ? -8.128 2.202 -4.279 1.00 95.62 73 ALA A N 1
ATOM 536 C CA . ALA A 1 73 ? -9.267 1.773 -5.093 1.00 95.62 73 ALA A CA 1
ATOM 537 C C . ALA A 1 73 ? -9.478 2.646 -6.341 1.00 95.62 73 ALA A C 1
ATOM 539 O O . ALA A 1 73 ? -10.040 2.185 -7.331 1.00 95.62 73 ALA A O 1
ATOM 540 N N . ARG A 1 74 ? -9.095 3.928 -6.280 1.00 97.44 74 ARG A N 1
ATOM 541 C CA . ARG A 1 74 ? -9.368 4.906 -7.341 1.00 97.44 74 ARG A CA 1
ATOM 542 C C . ARG A 1 74 ? -8.114 5.494 -7.967 1.00 97.44 74 ARG A C 1
ATOM 544 O O . ARG A 1 74 ? -8.273 6.248 -8.916 1.00 97.44 74 ARG A O 1
ATOM 551 N N . GLY A 1 75 ? -6.917 5.242 -7.470 1.00 97.62 75 GLY A N 1
ATOM 552 C CA . GLY A 1 75 ? -5.679 5.723 -8.080 1.00 97.62 75 GLY A CA 1
ATOM 553 C C . GLY A 1 75 ? -5.259 4.853 -9.269 1.00 97.62 75 GLY A C 1
ATOM 554 O O . GLY A 1 75 ? -5.700 3.706 -9.363 1.00 97.62 75 GLY A O 1
ATOM 555 N N . PRO A 1 76 ? -4.426 5.369 -10.189 1.00 97.31 76 PRO A N 1
ATOM 556 C CA . PRO A 1 76 ? -3.797 4.545 -11.218 1.00 97.31 76 PRO A CA 1
ATOM 557 C C . PRO A 1 76 ? -2.879 3.496 -10.560 1.00 97.31 76 PRO A C 1
ATOM 559 O O . PRO A 1 76 ? -1.925 3.894 -9.885 1.00 97.31 76 PRO A O 1
ATOM 562 N N . PRO A 1 77 ? -3.109 2.177 -10.744 1.00 95.69 77 PRO A N 1
ATOM 563 C CA . PRO A 1 77 ? -2.361 1.141 -10.031 1.00 95.69 77 PRO A CA 1
ATOM 564 C C . PRO A 1 77 ? -0.847 1.246 -10.209 1.00 95.69 77 PRO A C 1
ATOM 566 O O . PRO A 1 77 ? -0.120 1.085 -9.237 1.00 95.69 77 PRO A O 1
ATOM 569 N N . ALA A 1 78 ? -0.378 1.591 -11.414 1.00 96.38 78 ALA A N 1
ATOM 570 C CA . ALA A 1 78 ? 1.043 1.779 -11.702 1.00 96.38 78 ALA A CA 1
ATOM 571 C C . ALA A 1 78 ? 1.695 2.808 -10.759 1.00 96.38 78 ALA A C 1
ATOM 573 O O . ALA A 1 78 ? 2.740 2.534 -10.175 1.00 96.38 78 ALA A O 1
ATOM 574 N N . LEU A 1 79 ? 1.037 3.949 -10.529 1.00 97.81 79 LEU A N 1
ATOM 575 C CA . LEU A 1 79 ? 1.552 5.019 -9.672 1.00 97.81 79 LEU A CA 1
ATOM 576 C C . LEU A 1 79 ? 1.375 4.694 -8.185 1.00 97.81 79 LEU A C 1
ATOM 578 O O . LEU A 1 79 ? 2.299 4.866 -7.391 1.00 97.81 79 LEU A O 1
ATOM 582 N N . THR A 1 80 ? 0.206 4.178 -7.790 1.00 97.00 80 THR A N 1
ATOM 583 C CA . THR A 1 80 ? -0.048 3.838 -6.381 1.00 97.00 80 THR A CA 1
ATOM 584 C C . THR A 1 80 ? 0.844 2.698 -5.896 1.00 97.00 80 THR A C 1
ATOM 586 O O . THR A 1 80 ? 1.294 2.712 -4.753 1.00 97.00 80 THR A O 1
ATOM 589 N N . HIS A 1 81 ? 1.118 1.713 -6.757 1.00 96.12 81 HIS A N 1
ATOM 590 C CA . HIS A 1 81 ? 2.011 0.603 -6.439 1.00 96.12 81 HIS A CA 1
ATOM 591 C C . HIS A 1 81 ? 3.474 1.047 -6.456 1.00 96.12 81 HIS A C 1
ATOM 593 O O . HIS A 1 81 ? 4.215 0.628 -5.575 1.00 96.12 81 HIS A O 1
ATOM 599 N N . ALA A 1 82 ? 3.887 1.937 -7.367 1.00 96.25 82 ALA A N 1
ATOM 600 C CA . ALA A 1 82 ? 5.239 2.499 -7.345 1.00 96.25 82 ALA A CA 1
ATOM 601 C C . ALA A 1 82 ? 5.533 3.229 -6.023 1.00 96.25 82 ALA A C 1
ATOM 603 O O . ALA A 1 82 ? 6.593 3.036 -5.436 1.00 96.25 82 ALA A O 1
ATOM 604 N N . LEU A 1 83 ? 4.570 3.994 -5.497 1.00 96.50 83 LEU A N 1
ATOM 605 C CA . LEU A 1 83 ? 4.685 4.638 -4.182 1.00 96.50 83 LEU A CA 1
ATOM 606 C C . LEU A 1 83 ? 4.807 3.639 -3.020 1.00 96.50 83 LEU A C 1
ATOM 608 O O . LEU A 1 83 ? 5.499 3.909 -2.042 1.00 96.50 83 LEU A O 1
ATOM 612 N N . LEU A 1 84 ? 4.117 2.498 -3.107 1.00 95.00 84 LEU A N 1
ATOM 613 C CA . LEU A 1 84 ? 4.081 1.491 -2.044 1.00 95.00 84 LEU A CA 1
ATOM 614 C C . LEU A 1 84 ? 5.267 0.524 -2.079 1.00 95.00 84 LEU A C 1
ATOM 616 O O . LEU A 1 84 ? 5.742 0.100 -1.027 1.00 95.00 84 LEU A O 1
ATOM 620 N N . PHE A 1 85 ? 5.753 0.197 -3.273 1.00 94.69 85 PHE A N 1
ATOM 621 C CA . PHE A 1 85 ? 6.715 -0.876 -3.511 1.00 94.69 85 PHE A CA 1
ATOM 622 C C . PHE A 1 85 ? 8.000 -0.402 -4.193 1.00 94.69 85 PHE A C 1
ATOM 624 O O . PHE A 1 85 ? 8.758 -1.233 -4.686 1.00 94.69 85 PHE A O 1
ATOM 631 N N . CYS A 1 86 ? 8.276 0.906 -4.217 1.00 95.38 86 CYS A N 1
ATOM 632 C CA . CYS A 1 86 ? 9.540 1.420 -4.736 1.00 95.38 86 CYS A CA 1
ATOM 633 C C . CYS A 1 86 ? 10.733 0.669 -4.103 1.00 95.38 86 CYS A C 1
ATOM 635 O O . CYS A 1 86 ? 10.780 0.492 -2.873 1.00 95.38 86 CYS A O 1
ATOM 637 N N . PRO A 1 87 ? 11.680 0.178 -4.922 1.00 94.44 87 PRO A N 1
ATOM 638 C CA . PRO A 1 87 ? 12.870 -0.486 -4.417 1.00 94.44 87 PRO A CA 1
ATOM 639 C C . PRO A 1 87 ? 13.803 0.543 -3.778 1.00 94.44 87 PRO A C 1
ATOM 641 O O . PRO A 1 87 ? 13.882 1.691 -4.214 1.00 94.44 87 PRO A O 1
ATOM 644 N N . CYS A 1 88 ? 14.516 0.124 -2.737 1.00 92.19 88 CYS A N 1
ATOM 645 C CA . CYS A 1 88 ? 15.388 0.999 -1.967 1.00 92.19 88 CYS A CA 1
ATOM 646 C C . CYS A 1 88 ? 16.773 0.392 -1.804 1.00 92.19 88 CYS A C 1
ATOM 648 O O . CYS A 1 88 ? 16.892 -0.756 -1.392 1.00 92.19 88 CYS A O 1
ATOM 650 N N . ALA A 1 89 ? 17.801 1.201 -2.060 1.00 88.50 89 ALA A N 1
ATOM 651 C CA . ALA A 1 89 ? 19.199 0.838 -1.837 1.00 88.50 89 ALA A CA 1
ATOM 652 C C . ALA A 1 89 ? 19.733 1.274 -0.455 1.00 88.50 89 ALA A C 1
ATOM 654 O O . ALA A 1 89 ? 20.833 0.892 -0.081 1.00 88.50 89 ALA A O 1
ATOM 655 N N . GLY A 1 90 ? 18.979 2.075 0.314 1.00 89.38 90 GLY A N 1
ATOM 656 C CA . GLY A 1 90 ? 19.440 2.607 1.601 1.00 89.38 90 GLY A CA 1
ATOM 657 C C . GLY A 1 90 ? 18.319 3.043 2.556 1.00 89.38 90 GLY A C 1
ATOM 658 O O . GLY A 1 90 ? 17.154 3.148 2.146 1.00 89.38 90 GLY A O 1
ATOM 659 N N . PRO A 1 91 ? 18.657 3.332 3.828 1.00 91.00 91 PRO A N 1
ATOM 660 C CA . PRO A 1 91 ? 17.686 3.551 4.902 1.00 91.00 91 PRO A CA 1
ATOM 661 C C . PRO A 1 91 ? 16.809 4.788 4.682 1.00 91.00 91 PRO A C 1
ATOM 663 O O . PRO A 1 91 ? 15.610 4.737 4.933 1.00 91.00 91 PRO A O 1
ATOM 666 N N . ALA A 1 92 ? 17.355 5.874 4.126 1.00 90.88 92 ALA A N 1
ATOM 667 C CA . ALA A 1 92 ? 16.577 7.080 3.829 1.00 90.88 92 ALA A CA 1
ATOM 668 C C . ALA A 1 92 ? 15.453 6.822 2.803 1.00 90.88 92 ALA A C 1
ATOM 670 O O . ALA A 1 92 ? 14.356 7.372 2.911 1.00 90.88 92 ALA A O 1
ATOM 671 N N . CYS A 1 93 ? 15.701 5.954 1.815 1.00 93.56 93 CYS A N 1
ATOM 672 C CA . CYS A 1 93 ? 14.670 5.514 0.876 1.00 93.56 93 CYS A CA 1
ATOM 673 C C . CYS A 1 93 ? 13.618 4.653 1.575 1.00 93.56 93 CYS A C 1
ATOM 675 O O . CYS A 1 93 ? 12.422 4.909 1.428 1.00 93.56 93 CYS A O 1
ATOM 677 N N . ALA A 1 94 ? 14.057 3.672 2.370 1.00 91.56 94 ALA A N 1
ATOM 678 C CA . ALA A 1 94 ? 13.153 2.788 3.097 1.00 91.56 94 ALA A CA 1
ATOM 679 C C . ALA A 1 94 ? 12.236 3.577 4.046 1.00 91.56 94 ALA A C 1
ATOM 681 O O . ALA A 1 94 ? 11.031 3.320 4.093 1.00 91.56 94 ALA A O 1
ATOM 682 N N . GLU A 1 95 ? 12.777 4.592 4.724 1.00 91.31 95 GLU A N 1
ATOM 683 C CA . GLU A 1 95 ? 12.000 5.461 5.603 1.00 91.31 95 GLU A CA 1
ATOM 684 C C . GLU A 1 95 ? 11.019 6.334 4.815 1.00 91.31 95 GLU A C 1
ATOM 686 O O . GLU A 1 95 ? 9.850 6.421 5.184 1.00 91.31 95 GLU A O 1
ATOM 691 N N . ARG A 1 96 ? 11.417 6.902 3.667 1.00 92.00 96 ARG A N 1
ATOM 692 C CA . ARG A 1 96 ? 10.482 7.619 2.779 1.00 92.00 96 ARG A CA 1
ATOM 693 C C . ARG A 1 96 ? 9.316 6.726 2.354 1.00 92.00 96 ARG A C 1
ATOM 695 O O . ARG A 1 96 ? 8.158 7.145 2.435 1.00 92.00 96 ARG A O 1
ATOM 702 N N . ARG A 1 97 ? 9.602 5.491 1.932 1.00 94.19 97 ARG A N 1
ATOM 703 C CA . ARG A 1 97 ? 8.572 4.510 1.561 1.00 94.19 97 ARG A CA 1
ATOM 704 C C . ARG A 1 97 ? 7.631 4.244 2.733 1.00 94.19 97 ARG A C 1
ATOM 706 O O . ARG A 1 97 ? 6.416 4.335 2.578 1.00 94.19 97 ARG A O 1
ATOM 713 N N . ARG A 1 98 ? 8.184 4.004 3.927 1.00 91.50 98 ARG A N 1
ATOM 714 C CA . ARG A 1 98 ? 7.420 3.791 5.165 1.00 91.50 98 ARG A CA 1
ATOM 715 C C . ARG A 1 98 ? 6.520 4.985 5.506 1.00 91.50 98 ARG A C 1
ATOM 717 O O . ARG A 1 98 ? 5.354 4.790 5.843 1.00 91.50 98 ARG A O 1
ATOM 724 N N . GLN A 1 99 ? 7.030 6.209 5.392 1.00 91.62 99 GLN A N 1
ATOM 725 C CA . GLN A 1 99 ? 6.305 7.435 5.744 1.00 91.62 99 GLN A CA 1
ATOM 726 C C . GLN A 1 99 ? 5.232 7.839 4.723 1.00 91.62 99 GLN A C 1
ATOM 728 O O . GLN A 1 99 ? 4.329 8.606 5.057 1.00 91.62 99 GLN A O 1
ATOM 733 N N . THR A 1 100 ? 5.267 7.293 3.502 1.00 92.94 100 THR A N 1
ATOM 734 C CA . THR A 1 100 ? 4.360 7.671 2.399 1.00 92.94 100 THR A CA 1
ATOM 735 C C . THR A 1 100 ? 2.874 7.547 2.762 1.00 92.94 100 THR A C 1
ATOM 737 O O . THR A 1 100 ? 2.056 8.349 2.300 1.00 92.94 100 THR A O 1
ATOM 740 N N . PHE A 1 101 ? 2.518 6.596 3.631 1.00 93.00 101 PHE A N 1
ATOM 741 C CA . PHE A 1 101 ? 1.138 6.350 4.069 1.00 93.00 101 PHE A CA 1
ATOM 742 C C . PHE A 1 101 ? 0.902 6.684 5.549 1.00 93.00 101 PHE A C 1
ATOM 744 O O . PHE A 1 101 ? 0.012 6.111 6.176 1.00 93.00 101 PHE A O 1
ATOM 751 N N . VAL A 1 102 ? 1.689 7.625 6.091 1.00 91.50 102 VAL A N 1
ATOM 752 C CA . VAL A 1 102 ? 1.528 8.247 7.420 1.00 91.50 102 VAL A CA 1
ATOM 753 C C . VAL A 1 102 ? 1.332 7.204 8.528 1.00 91.50 102 VAL A C 1
ATOM 755 O O . VAL A 1 102 ? 0.247 7.093 9.116 1.00 91.50 102 VAL A O 1
ATOM 758 N N . PRO A 1 103 ? 2.353 6.381 8.816 1.00 86.62 103 PRO A N 1
ATOM 759 C CA . PRO A 1 103 ? 2.147 5.180 9.601 1.00 86.62 103 PRO A CA 1
ATOM 760 C C . PRO A 1 103 ? 1.762 5.432 11.056 1.00 86.62 103 PRO A C 1
ATOM 762 O O . PRO A 1 103 ? 0.966 4.669 11.608 1.00 86.62 103 PRO A O 1
ATOM 765 N N . SER A 1 104 ? 2.224 6.551 11.619 1.00 85.00 104 SER A N 1
ATOM 766 C CA . SER A 1 104 ? 1.821 7.060 12.934 1.00 85.00 104 SER A CA 1
ATOM 767 C C . SER A 1 104 ? 0.302 7.195 13.073 1.00 85.00 104 SER A C 1
ATOM 769 O O . SER A 1 104 ? -0.260 6.934 14.134 1.00 85.00 104 SER A O 1
ATOM 771 N N . CYS A 1 105 ? -0.392 7.527 11.983 1.00 88.62 105 CYS A N 1
ATOM 772 C CA . CYS A 1 105 ? -1.842 7.593 11.957 1.00 88.62 105 CYS A CA 1
ATOM 773 C C . CYS A 1 105 ? -2.491 6.307 11.442 1.00 88.62 105 CYS A C 1
ATOM 775 O O . CYS A 1 105 ? -3.428 5.794 12.056 1.00 88.62 105 CYS A O 1
ATOM 777 N N . ALA A 1 106 ? -2.036 5.771 10.312 1.00 88.00 106 ALA A N 1
ATOM 778 C CA . ALA A 1 106 ? -2.734 4.685 9.636 1.00 88.00 106 ALA A CA 1
ATOM 779 C C . ALA A 1 106 ? -2.562 3.324 10.333 1.00 88.00 106 ALA A C 1
ATOM 781 O O . ALA A 1 106 ? -3.521 2.541 10.356 1.00 88.00 106 ALA A O 1
ATOM 782 N N . PHE A 1 107 ? -1.395 3.058 10.936 1.00 79.50 107 PHE A N 1
ATOM 783 C CA . PHE A 1 107 ? -1.038 1.730 11.452 1.00 79.50 107 PHE A CA 1
ATOM 784 C C . PHE A 1 107 ? -0.787 1.681 12.963 1.00 79.50 107 PHE A C 1
ATOM 786 O O . PHE A 1 107 ? -1.253 0.738 13.586 1.00 79.50 107 PHE A O 1
ATOM 793 N N . SER A 1 108 ? -0.137 2.675 13.575 1.00 69.88 108 SER A N 1
ATOM 794 C CA . SER A 1 108 ? 0.305 2.560 14.977 1.00 69.88 108 SER A CA 1
ATOM 795 C C . SER A 1 108 ? -0.830 2.277 15.972 1.00 69.88 108 SER A C 1
ATOM 797 O O . SER A 1 108 ? -1.719 3.103 16.146 1.00 69.88 108 SER A O 1
ATOM 799 N N . GLY A 1 109 ? -0.796 1.162 16.701 1.00 62.69 109 GLY A N 1
ATOM 800 C CA . GLY A 1 109 ? -1.612 1.021 17.913 1.00 62.69 109 GLY A CA 1
ATOM 801 C C . GLY A 1 109 ? -1.297 2.157 18.903 1.00 62.69 109 GLY A C 1
ATOM 802 O O . GLY A 1 109 ? -0.226 2.753 18.821 1.00 62.69 109 GLY A O 1
ATOM 803 N N . PRO A 1 110 ? -2.200 2.525 19.818 1.00 55.12 110 PRO A N 1
ATOM 804 C CA . PRO A 1 110 ? -1.951 3.597 20.791 1.00 55.12 110 PRO A CA 1
ATOM 805 C C . PRO A 1 110 ? -1.011 3.190 21.938 1.00 55.12 110 PRO A C 1
ATOM 807 O O . PRO A 1 110 ? -1.055 3.785 23.007 1.00 55.12 110 PRO A O 1
ATOM 810 N N . GLY A 1 111 ? -0.152 2.197 21.720 1.00 59.16 111 GLY A N 1
ATOM 811 C CA . GLY A 1 111 ? 0.858 1.760 22.673 1.00 59.16 111 GLY A CA 1
ATOM 812 C C . GLY A 1 111 ? 2.259 1.771 22.052 1.00 59.16 111 GLY A C 1
ATOM 813 O O . GLY A 1 111 ? 2.385 1.738 20.826 1.00 59.16 111 GLY A O 1
ATOM 814 N N . PRO A 1 112 ? 3.314 1.807 22.885 1.00 56.00 112 PRO A N 1
ATOM 815 C CA . PRO A 1 112 ? 4.704 1.762 22.431 1.00 56.00 112 PRO A CA 1
ATOM 816 C C . PRO A 1 112 ? 5.137 0.370 21.942 1.00 56.00 112 PRO A C 1
ATOM 818 O O . PRO A 1 112 ? 6.091 0.264 21.175 1.00 56.00 112 PRO A O 1
ATOM 821 N N . ALA A 1 113 ? 4.442 -0.695 22.355 1.00 56.22 113 ALA A N 1
ATOM 822 C CA . ALA A 1 113 ? 4.736 -2.054 21.916 1.00 56.22 113 ALA A CA 1
ATOM 823 C C . ALA A 1 113 ? 4.106 -2.338 20.538 1.00 56.22 113 ALA A C 1
ATOM 825 O O . ALA A 1 113 ? 2.933 -2.002 20.330 1.00 56.22 113 ALA A O 1
ATOM 826 N N . PRO A 1 114 ? 4.834 -2.977 19.597 1.00 58.91 114 PRO A N 1
ATOM 827 C CA . PRO A 1 114 ? 4.204 -3.515 18.401 1.00 58.91 114 PRO A CA 1
ATOM 828 C C . PRO A 1 114 ? 3.124 -4.513 18.851 1.00 58.91 114 PRO A C 1
ATOM 830 O O . PRO A 1 114 ? 3.428 -5.411 19.639 1.00 58.91 114 PRO A O 1
ATOM 833 N N . PRO A 1 115 ? 1.858 -4.344 18.428 1.00 62.28 115 PRO A N 1
ATOM 834 C CA . PRO A 1 115 ? 0.795 -5.250 18.841 1.00 62.28 115 PRO A CA 1
ATOM 835 C C . PRO A 1 115 ? 1.139 -6.679 18.409 1.00 62.28 115 PRO A C 1
ATOM 837 O O . PRO A 1 115 ? 1.797 -6.875 17.383 1.00 62.28 115 PRO A O 1
ATOM 840 N N . SER A 1 116 ? 0.674 -7.683 19.164 1.00 75.06 116 SER A N 1
ATOM 841 C CA . SER A 1 116 ? 0.728 -9.070 18.685 1.00 75.06 116 SER A CA 1
ATOM 842 C C . SER A 1 116 ? 0.104 -9.143 17.288 1.00 75.06 116 SER A C 1
ATOM 844 O O . SER A 1 116 ? -0.882 -8.458 17.027 1.00 75.06 116 SER A O 1
ATOM 846 N N . CYS A 1 117 ? 0.627 -9.969 16.380 1.00 81.62 117 CYS A N 1
ATOM 847 C CA . CYS A 1 117 ? 0.021 -10.116 15.050 1.00 81.62 117 CYS A CA 1
ATOM 848 C C . CYS A 1 117 ? -1.391 -10.726 15.116 1.00 81.62 117 CYS A C 1
ATOM 850 O O . CYS A 1 117 ? -2.210 -10.490 14.228 1.00 81.62 117 CYS A O 1
ATOM 852 N N . LEU A 1 118 ? -1.675 -11.497 16.173 1.00 84.75 118 LEU A N 1
ATOM 853 C CA . LEU A 1 118 ? -2.936 -12.211 16.357 1.00 84.75 118 LEU A CA 1
ATOM 854 C C . LEU A 1 118 ? -4.111 -11.266 16.614 1.00 84.75 118 LEU A C 1
ATOM 856 O O . LEU A 1 118 ? -5.208 -11.516 16.123 1.00 84.75 118 LEU A O 1
ATOM 860 N N . GLU A 1 119 ? -3.912 -10.173 17.350 1.00 80.88 119 GLU A N 1
ATOM 861 C CA . GLU A 1 119 ? -5.010 -9.261 17.689 1.00 80.88 119 GLU A CA 1
ATOM 862 C C . GLU A 1 119 ? -5.539 -8.489 16.454 1.00 80.88 119 GLU A C 1
ATOM 864 O O . GLU A 1 119 ? -6.742 -8.573 16.174 1.00 80.88 119 GLU A O 1
ATOM 869 N N . PRO A 1 120 ? -4.700 -7.826 15.623 1.00 80.38 120 PRO A N 1
ATOM 870 C CA . PRO A 1 120 ? -5.142 -7.238 14.362 1.00 80.38 120 PRO A CA 1
ATOM 871 C C . PRO A 1 120 ? -5.712 -8.271 13.388 1.00 80.38 120 PRO A C 1
ATOM 873 O O . PRO A 1 120 ? -6.654 -7.946 12.662 1.00 80.38 120 PRO A O 1
ATOM 876 N N . LEU A 1 121 ? -5.175 -9.498 13.373 1.00 86.69 121 LEU A N 1
ATOM 877 C CA . LEU A 1 121 ? -5.677 -10.583 12.530 1.00 86.69 121 LEU A CA 1
ATOM 878 C C . LEU A 1 121 ? -7.107 -10.976 12.928 1.00 86.69 121 LEU A C 1
ATOM 880 O O . LEU A 1 121 ? -8.017 -10.867 12.107 1.00 86.69 121 LEU A O 1
ATOM 884 N N . ASN A 1 122 ? -7.331 -11.299 14.204 1.00 87.62 122 ASN A N 1
ATOM 885 C CA . ASN A 1 122 ? -8.646 -11.629 14.764 1.00 87.62 122 ASN A CA 1
ATOM 886 C C . ASN A 1 122 ? -9.687 -10.524 14.530 1.00 87.62 122 ASN A C 1
ATOM 888 O O . ASN A 1 122 ? -10.876 -10.791 14.328 1.00 87.62 122 ASN A O 1
ATOM 892 N N . PHE A 1 123 ? -9.261 -9.262 14.583 1.00 83.62 123 PHE A N 1
ATOM 893 C CA . PHE A 1 123 ? -10.126 -8.130 14.270 1.00 83.62 123 PHE A CA 1
ATOM 894 C C . PHE A 1 123 ? -10.438 -8.050 12.769 1.00 83.62 123 PHE A C 1
ATOM 896 O O . PHE A 1 123 ? -11.587 -7.830 12.375 1.00 83.62 123 PHE A O 1
ATOM 903 N N . CYS A 1 124 ? -9.428 -8.239 11.918 1.00 90.00 124 CYS A N 1
ATOM 904 C CA . CYS A 1 124 ? -9.590 -8.227 10.471 1.00 90.00 124 CYS A CA 1
ATOM 905 C C . CYS A 1 124 ? -10.577 -9.308 10.011 1.00 90.00 124 CYS A C 1
ATOM 907 O O . CYS A 1 124 ? -11.467 -9.015 9.210 1.00 90.00 124 CYS A O 1
ATOM 909 N N . GLU A 1 125 ? -10.486 -10.510 10.577 1.00 92.81 125 GLU A N 1
ATOM 910 C CA . GLU A 1 125 ? -11.376 -1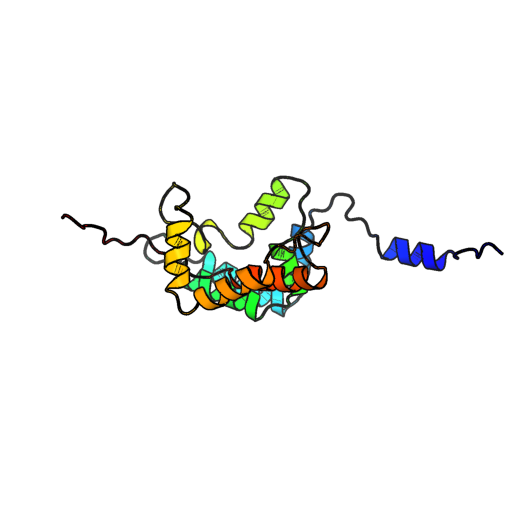1.638 10.287 1.00 92.81 125 GLU A CA 1
ATOM 911 C C . GLU A 1 125 ? -12.840 -11.369 10.661 1.00 92.81 125 GLU A C 1
ATOM 913 O O . GLU A 1 125 ? -13.752 -11.838 9.979 1.00 92.81 125 GLU A O 1
ATOM 918 N N . ARG A 1 126 ? -13.091 -10.552 11.690 1.00 92.56 126 ARG A N 1
ATOM 919 C CA . ARG A 1 126 ? -14.445 -10.118 12.080 1.00 92.56 126 ARG A CA 1
ATOM 920 C C . ARG A 1 126 ? -14.938 -8.894 11.303 1.00 92.56 126 ARG A C 1
ATOM 922 O O . ARG A 1 126 ? -16.130 -8.586 11.306 1.00 92.56 126 ARG A O 1
ATOM 929 N N . SER A 1 127 ? -14.051 -8.182 10.611 1.00 89.50 127 SER A N 1
ATOM 930 C CA . SER A 1 127 ? -14.397 -6.981 9.854 1.00 89.50 127 SER A CA 1
ATOM 931 C C . SER A 1 127 ? -14.957 -7.321 8.474 1.00 89.50 127 SER A C 1
ATOM 933 O O . SER A 1 127 ? -14.260 -7.877 7.627 1.00 89.50 127 SER A O 1
ATOM 935 N N . ARG A 1 128 ? -16.173 -6.840 8.175 1.00 92.19 128 ARG A N 1
ATOM 936 C CA . ARG A 1 128 ? -16.779 -6.942 6.829 1.00 92.19 128 ARG A CA 1
ATOM 937 C C . ARG A 1 128 ? -15.945 -6.284 5.722 1.00 92.19 128 ARG A C 1
ATOM 939 O O . ARG A 1 128 ? -16.122 -6.604 4.554 1.00 92.19 128 ARG A O 1
ATOM 946 N N . VAL A 1 129 ? -15.051 -5.356 6.075 1.00 89.62 129 VAL A N 1
ATOM 947 C CA . VAL A 1 129 ? -14.176 -4.664 5.115 1.00 89.62 129 VAL A CA 1
ATOM 948 C C . VAL A 1 129 ? -12.826 -5.366 4.989 1.00 89.62 129 VAL A C 1
ATOM 950 O O . VAL A 1 129 ? -12.327 -5.507 3.877 1.00 89.62 129 VAL A O 1
ATOM 953 N N . CYS A 1 130 ? -12.219 -5.777 6.106 1.00 92.38 130 CYS A N 1
ATOM 954 C CA . CYS A 1 130 ? -10.865 -6.334 6.103 1.00 92.38 130 CYS A CA 1
ATOM 955 C C . CYS A 1 130 ? -10.842 -7.807 5.677 1.00 92.38 130 CYS A C 1
ATOM 957 O O . CYS A 1 130 ? -10.048 -8.164 4.811 1.00 92.38 130 CYS A O 1
ATOM 959 N N . ARG A 1 131 ? -11.758 -8.637 6.196 1.00 94.88 131 ARG A N 1
ATOM 960 C CA . ARG A 1 131 ? -11.819 -10.080 5.923 1.00 94.88 131 ARG A CA 1
ATOM 961 C C . ARG A 1 131 ? -11.735 -10.444 4.433 1.00 94.88 131 ARG A C 1
ATOM 963 O O . ARG A 1 131 ? -10.851 -11.221 4.086 1.00 94.88 131 ARG A O 1
ATOM 970 N N . PRO A 1 132 ? -12.568 -9.896 3.523 1.00 95.56 132 PRO A N 1
ATOM 971 C CA . PRO A 1 132 ? -12.479 -10.266 2.107 1.00 95.56 132 PRO A CA 1
ATOM 972 C C . PRO A 1 132 ? -11.134 -9.885 1.471 1.00 95.56 132 PRO A C 1
ATOM 974 O O . PRO A 1 132 ? -10.662 -10.566 0.567 1.00 95.56 132 PRO A O 1
ATOM 977 N N . ARG A 1 133 ? -10.482 -8.821 1.952 1.00 94.62 133 ARG A N 1
ATOM 978 C CA . ARG A 1 133 ? -9.170 -8.385 1.449 1.00 94.62 133 ARG A CA 1
ATOM 979 C C . ARG A 1 133 ? -8.040 -9.251 1.980 1.00 94.62 133 ARG A C 1
ATOM 981 O O . ARG A 1 133 ? -7.107 -9.527 1.239 1.00 94.62 133 ARG A O 1
ATOM 988 N N . LEU A 1 134 ? -8.147 -9.695 3.230 1.00 93.88 134 LEU A N 1
ATOM 989 C CA . LEU A 1 134 ? -7.227 -10.661 3.819 1.00 93.88 134 LEU A CA 1
ATOM 990 C C . LEU A 1 134 ? -7.277 -11.990 3.067 1.00 93.88 134 LEU A C 1
ATOM 992 O O . LEU A 1 134 ? -6.230 -12.495 2.682 1.00 93.88 134 LEU A O 1
ATOM 996 N N . LEU A 1 135 ? -8.477 -12.497 2.774 1.00 95.25 135 LEU A N 1
ATOM 997 C CA . LEU A 1 135 ? -8.646 -13.710 1.968 1.00 95.25 135 LEU A CA 1
ATOM 998 C C . LEU A 1 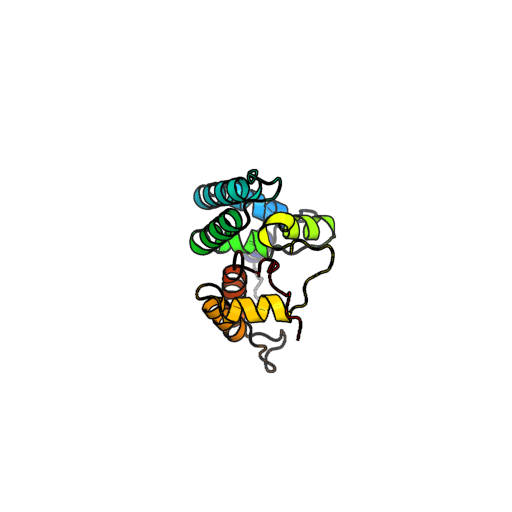135 ? -8.057 -13.536 0.563 1.00 95.25 135 LEU A C 1
ATOM 1000 O O . LEU A 1 135 ? -7.299 -14.384 0.098 1.00 95.25 135 LEU A O 1
ATOM 1004 N N . ALA A 1 136 ? -8.341 -12.409 -0.098 1.00 93.75 136 ALA A N 1
ATOM 1005 C CA . ALA A 1 136 ? -7.762 -12.112 -1.406 1.00 93.75 136 ALA A CA 1
ATOM 1006 C C . ALA A 1 136 ? -6.226 -12.060 -1.363 1.00 93.75 136 ALA A C 1
ATOM 1008 O O . ALA A 1 136 ? -5.580 -12.544 -2.289 1.00 93.75 136 ALA A O 1
ATOM 1009 N N . PHE A 1 137 ? -5.644 -11.503 -0.297 1.00 93.00 137 PHE A N 1
ATOM 1010 C CA . PHE A 1 137 ? -4.199 -11.482 -0.077 1.00 93.00 137 PHE A CA 1
ATOM 1011 C C . PHE A 1 137 ? -3.632 -12.887 0.115 1.00 93.00 137 PHE A C 1
ATOM 1013 O O . PHE A 1 137 ? -2.705 -13.256 -0.598 1.00 93.00 137 PHE A O 1
ATOM 1020 N N . GLN A 1 138 ? -4.224 -13.690 0.999 1.00 91.81 138 GLN A N 1
ATOM 1021 C CA . GLN A 1 138 ? -3.782 -15.060 1.263 1.00 91.81 138 GLN A CA 1
ATOM 1022 C C . GLN A 1 138 ? -3.777 -15.905 -0.015 1.00 91.81 138 GLN A C 1
ATOM 1024 O O . GLN A 1 138 ? -2.761 -16.514 -0.333 1.00 91.81 138 GLN A O 1
ATOM 1029 N N . VAL A 1 139 ? -4.861 -15.866 -0.797 1.00 91.44 139 VAL A N 1
ATOM 1030 C CA . VAL A 1 139 ? -4.967 -16.616 -2.060 1.00 91.44 139 VAL A CA 1
ATOM 1031 C C . VAL A 1 139 ? -4.008 -16.070 -3.122 1.00 91.44 139 VAL A C 1
ATOM 1033 O O . VAL A 1 139 ? -3.338 -16.830 -3.817 1.00 91.44 139 VAL A O 1
ATOM 1036 N N . SER A 1 140 ? -3.911 -14.745 -3.262 1.00 90.81 140 SER A N 1
ATOM 1037 C CA . SER A 1 140 ? -3.093 -14.143 -4.324 1.00 90.81 140 SER A CA 1
ATOM 1038 C C . SER A 1 140 ? -1.597 -14.227 -4.048 1.00 90.81 140 SER A C 1
ATOM 1040 O O . SER A 1 140 ? -0.828 -14.192 -4.998 1.00 90.81 140 SER A O 1
ATOM 1042 N N . CYS A 1 141 ? -1.187 -14.329 -2.786 1.00 90.31 141 CYS A N 1
ATOM 1043 C CA . CYS A 1 141 ? 0.211 -14.368 -2.362 1.00 90.31 141 CYS A CA 1
ATOM 1044 C C . CYS A 1 141 ? 0.622 -15.738 -1.800 1.00 90.31 141 CYS A C 1
ATOM 1046 O O . CYS A 1 141 ? 1.628 -15.825 -1.100 1.00 90.31 141 CYS A O 1
ATOM 1048 N N . THR A 1 142 ? -0.157 -16.799 -2.051 1.00 87.25 142 THR A N 1
ATOM 1049 C CA . THR A 1 142 ? 0.208 -18.155 -1.615 1.00 87.25 142 THR A CA 1
ATOM 1050 C C . THR A 1 142 ? 1.532 -18.563 -2.273 1.00 87.25 142 THR A C 1
ATOM 1052 O O . THR A 1 142 ? 1.601 -18.533 -3.505 1.00 87.25 142 THR A O 1
ATOM 1055 N N . PRO A 1 143 ? 2.561 -18.962 -1.503 1.00 82.06 143 PRO A N 1
ATOM 1056 C CA . PRO A 1 143 ? 3.825 -19.403 -2.072 1.00 82.06 143 PRO A CA 1
ATOM 1057 C C . PRO A 1 143 ? 3.626 -20.599 -3.006 1.00 82.06 143 PRO A C 1
ATOM 1059 O O . PRO A 1 143 ? 2.935 -21.556 -2.657 1.00 82.06 143 PRO A O 1
ATOM 1062 N N . ALA A 1 144 ? 4.243 -20.552 -4.181 1.00 77.94 144 ALA A N 1
ATOM 1063 C CA . ALA A 1 144 ? 4.288 -21.666 -5.117 1.00 77.94 144 ALA A CA 1
ATOM 1064 C C . ALA A 1 144 ? 5.653 -22.363 -4.973 1.00 77.94 144 ALA A C 1
ATOM 1066 O O . ALA A 1 144 ? 6.643 -21.839 -5.485 1.00 77.94 144 ALA A O 1
ATOM 1067 N N . PRO A 1 145 ? 5.746 -23.523 -4.291 1.00 72.75 145 PRO A N 1
ATOM 1068 C CA . PRO A 1 145 ? 7.027 -24.202 -4.059 1.00 72.75 145 PRO A CA 1
ATOM 1069 C C . PRO A 1 145 ? 7.710 -24.673 -5.351 1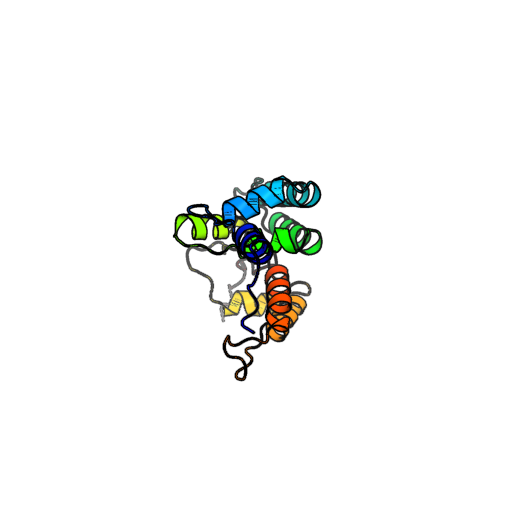.00 72.75 145 PRO A C 1
ATOM 1071 O O . PRO A 1 145 ? 8.906 -24.931 -5.360 1.00 72.75 145 PRO A O 1
ATOM 1074 N N . SER A 1 146 ? 6.961 -24.767 -6.450 1.00 72.19 146 SER A N 1
ATOM 1075 C CA . SER A 1 146 ? 7.465 -25.100 -7.782 1.00 72.19 146 SER A CA 1
ATOM 1076 C C . SER A 1 146 ? 8.063 -23.911 -8.548 1.00 72.19 146 SER A C 1
ATOM 1078 O O . SER A 1 146 ? 8.566 -24.107 -9.652 1.00 72.19 146 SER A O 1
ATOM 1080 N N . ALA A 1 147 ? 8.009 -22.689 -8.006 1.00 68.38 147 ALA A N 1
ATOM 1081 C CA . ALA A 1 147 ? 8.519 -21.487 -8.659 1.00 68.38 147 ALA A CA 1
ATOM 1082 C C . ALA A 1 147 ? 9.857 -21.029 -8.041 1.00 68.38 147 ALA A C 1
ATOM 1084 O O . ALA A 1 147 ? 9.957 -20.971 -6.814 1.00 68.38 147 ALA A O 1
ATOM 1085 N N . PRO A 1 148 ? 10.861 -20.639 -8.853 1.00 71.00 148 PRO A N 1
ATOM 1086 C CA . PRO A 1 148 ? 12.191 -20.258 -8.362 1.00 71.00 148 PRO A CA 1
ATOM 1087 C C . PRO A 1 148 ? 12.177 -19.038 -7.424 1.00 71.00 148 PRO A C 1
ATOM 1089 O O . PRO A 1 148 ? 12.962 -18.991 -6.484 1.00 71.00 148 PRO A O 1
ATOM 1092 N N . ASP A 1 149 ? 11.236 -18.107 -7.612 1.00 70.69 149 ASP A N 1
ATOM 1093 C CA . ASP A 1 149 ? 11.066 -16.916 -6.763 1.00 70.69 149 ASP A CA 1
ATOM 1094 C C . ASP A 1 149 ? 9.954 -17.084 -5.705 1.00 70.69 149 ASP A C 1
ATOM 1096 O O . ASP A 1 149 ? 9.489 -16.116 -5.101 1.00 70.69 149 ASP A O 1
ATOM 1100 N N . GLY A 1 150 ? 9.454 -18.310 -5.512 1.00 71.06 150 GLY A N 1
ATOM 1101 C CA . GLY A 1 150 ? 8.370 -18.621 -4.577 1.00 71.06 150 GLY A CA 1
ATOM 1102 C C . GLY A 1 150 ? 6.981 -18.115 -4.992 1.00 71.06 150 GLY A C 1
ATOM 1103 O O . GLY A 1 150 ? 6.023 -18.313 -4.248 1.00 71.06 150 GLY A O 1
ATOM 1104 N N . CYS A 1 151 ? 6.833 -17.482 -6.160 1.00 70.56 151 CYS A N 1
ATOM 1105 C CA . CYS A 1 151 ? 5.558 -17.049 -6.745 1.00 70.56 151 CYS A CA 1
ATOM 1106 C C . CYS A 1 151 ? 5.561 -17.281 -8.264 1.00 70.56 151 CYS A C 1
ATOM 1108 O O . CYS A 1 151 ? 6.593 -17.134 -8.915 1.00 70.56 151 CYS A O 1
ATOM 1110 N N . LEU A 1 152 ? 4.402 -17.589 -8.854 1.00 70.75 152 LEU A N 1
ATOM 1111 C CA . LEU A 1 152 ? 4.261 -17.630 -10.317 1.00 70.75 152 LEU A CA 1
ATOM 1112 C C . LEU A 1 152 ? 4.299 -16.197 -10.897 1.00 70.75 152 LEU A C 1
ATOM 1114 O O . LEU A 1 152 ? 3.820 -15.262 -10.256 1.00 70.75 152 LEU A O 1
ATOM 1118 N N . LEU A 1 153 ? 4.817 -16.000 -12.116 1.00 67.94 153 LEU A N 1
ATOM 1119 C CA . LEU A 1 153 ? 4.980 -14.663 -12.732 1.00 67.94 153 LEU A CA 1
ATOM 1120 C C . LEU A 1 153 ? 3.692 -13.808 -12.686 1.00 67.94 153 LEU A C 1
ATOM 1122 O O . LEU A 1 153 ? 3.697 -12.697 -12.153 1.00 67.94 153 LEU A O 1
ATOM 1126 N N . ASP A 1 154 ? 2.555 -14.357 -13.124 1.00 74.44 154 ASP A N 1
ATOM 1127 C CA . ASP A 1 154 ? 1.250 -13.664 -13.092 1.00 74.44 154 ASP A CA 1
ATOM 1128 C C . ASP A 1 154 ? 0.643 -13.536 -11.685 1.00 74.44 154 ASP A C 1
ATOM 1130 O O . ASP A 1 154 ? -0.336 -12.815 -11.449 1.00 74.44 154 ASP A O 1
ATOM 1134 N N . GLN A 1 155 ? 1.184 -14.271 -10.718 1.00 82.88 155 GLN A N 1
ATOM 1135 C CA . GLN A 1 155 ? 0.774 -14.188 -9.325 1.00 82.88 155 GLN A CA 1
ATOM 1136 C C . GLN A 1 155 ? 1.331 -12.927 -8.664 1.00 82.88 155 GLN A C 1
ATOM 1138 O O . GLN A 1 155 ? 0.619 -12.309 -7.874 1.00 82.88 155 GLN A O 1
ATOM 1143 N N . GLY A 1 156 ? 2.530 -12.474 -9.047 1.00 85.38 156 GLY A N 1
ATOM 1144 C CA . GLY A 1 156 ? 3.164 -11.287 -8.468 1.00 85.38 156 GLY A CA 1
ATOM 1145 C C . GLY A 1 156 ? 2.286 -10.036 -8.563 1.00 85.38 156 GLY A C 1
ATOM 1146 O O . GLY A 1 156 ? 1.984 -9.398 -7.554 1.00 85.38 156 GLY A O 1
ATOM 1147 N N . ALA A 1 157 ? 1.770 -9.719 -9.755 1.00 88.81 157 ALA A N 1
ATOM 1148 C CA . ALA A 1 157 ? 0.907 -8.551 -9.951 1.00 88.81 157 ALA A CA 1
ATOM 1149 C C . ALA A 1 157 ? -0.415 -8.639 -9.160 1.00 88.81 157 ALA A C 1
ATOM 1151 O O . ALA A 1 157 ? -0.892 -7.633 -8.618 1.00 88.81 157 ALA A O 1
ATOM 1152 N N . ARG A 1 158 ? -1.005 -9.840 -9.062 1.00 91.94 158 ARG A N 1
ATOM 1153 C CA . ARG A 1 158 ? -2.209 -10.088 -8.252 1.00 91.94 158 ARG A CA 1
ATOM 1154 C C . ARG A 1 158 ? -1.917 -9.940 -6.763 1.00 91.94 158 ARG A C 1
ATOM 1156 O O . ARG A 1 158 ? -2.687 -9.281 -6.066 1.00 91.94 158 ARG A O 1
ATOM 1163 N N . CYS A 1 159 ? -0.793 -10.474 -6.300 1.00 92.00 159 CYS A N 1
ATOM 1164 C CA . CYS A 1 159 ? -0.346 -10.360 -4.921 1.00 92.00 159 CYS A CA 1
ATOM 1165 C C . CYS A 1 159 ? -0.127 -8.896 -4.517 1.00 92.00 159 CYS A C 1
ATOM 1167 O O . CYS A 1 159 ? -0.702 -8.441 -3.529 1.00 92.00 159 CYS A O 1
ATOM 1169 N N . LEU A 1 160 ? 0.603 -8.116 -5.324 1.00 91.69 160 LEU A N 1
ATOM 1170 C CA . LEU A 1 160 ? 0.837 -6.689 -5.065 1.00 91.69 160 LEU A CA 1
ATOM 1171 C C . LEU A 1 160 ? -0.475 -5.901 -4.971 1.00 91.69 160 LEU A C 1
ATOM 1173 O O . LEU A 1 160 ? -0.647 -5.081 -4.068 1.00 91.69 160 LEU A O 1
ATOM 1177 N N . ARG A 1 161 ? -1.432 -6.184 -5.864 1.00 93.50 161 ARG A N 1
ATOM 1178 C CA . ARG A 1 161 ? -2.771 -5.582 -5.816 1.00 93.50 161 ARG A CA 1
ATOM 1179 C C . ARG A 1 161 ? -3.521 -5.971 -4.540 1.00 93.50 161 ARG A C 1
ATOM 1181 O O . ARG A 1 161 ? -4.148 -5.114 -3.919 1.00 93.50 161 ARG A O 1
ATOM 1188 N N . ALA A 1 162 ? -3.471 -7.242 -4.149 1.00 93.25 162 ALA A N 1
ATOM 1189 C CA . ALA A 1 162 ? -4.138 -7.722 -2.946 1.00 93.25 162 ALA A CA 1
ATOM 1190 C C . ALA A 1 162 ? -3.527 -7.107 -1.674 1.00 93.25 162 ALA A C 1
ATOM 1192 O O . ALA A 1 162 ? -4.264 -6.638 -0.804 1.00 93.25 162 ALA A O 1
ATOM 1193 N N . TYR A 1 163 ? -2.197 -6.997 -1.613 1.00 93.56 163 TYR A N 1
ATOM 1194 C CA . TYR A 1 163 ? -1.484 -6.301 -0.543 1.00 93.56 163 TYR A CA 1
ATOM 1195 C C . TYR A 1 163 ? -1.874 -4.819 -0.479 1.00 93.56 163 TYR A C 1
ATOM 1197 O O . TYR A 1 163 ? -2.240 -4.315 0.582 1.00 93.56 163 TYR A O 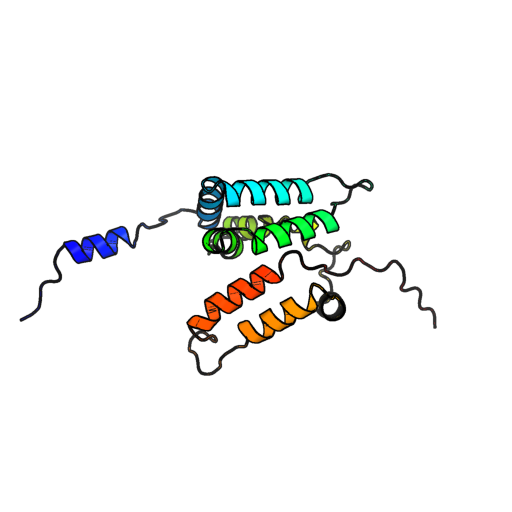1
ATOM 1205 N N . ALA A 1 164 ? -1.873 -4.113 -1.615 1.00 93.81 164 ALA A N 1
ATOM 1206 C CA . ALA A 1 164 ? -2.304 -2.716 -1.676 1.00 93.81 164 ALA A CA 1
ATOM 1207 C C . ALA A 1 164 ? -3.756 -2.540 -1.186 1.00 93.81 164 ALA A C 1
ATOM 1209 O O . ALA A 1 164 ? -4.077 -1.570 -0.498 1.00 93.81 164 ALA A O 1
ATOM 1210 N N . GLY A 1 165 ? -4.628 -3.517 -1.460 1.00 93.06 165 GLY A N 1
ATOM 1211 C CA . GLY A 1 165 ? -6.007 -3.547 -0.973 1.00 93.06 165 GLY A CA 1
ATOM 1212 C C . GLY A 1 165 ? -6.137 -3.619 0.553 1.00 93.06 165 GLY A C 1
ATOM 1213 O O . GLY A 1 165 ? -7.112 -3.094 1.103 1.00 93.06 165 GLY A O 1
ATOM 1214 N N . LEU A 1 166 ? -5.164 -4.214 1.252 1.00 92.62 166 LEU A N 1
ATOM 1215 C CA . LEU A 1 166 ? -5.132 -4.252 2.717 1.00 92.62 166 LEU A CA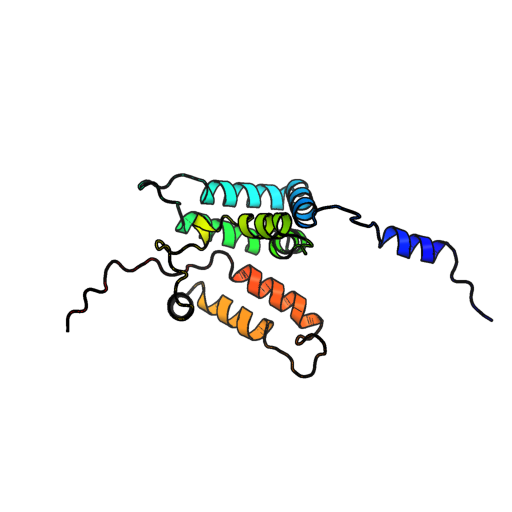 1
ATOM 1216 C C . LEU A 1 166 ? -4.827 -2.885 3.335 1.00 92.62 166 LEU A C 1
ATOM 1218 O O . LEU A 1 166 ? -5.250 -2.630 4.468 1.00 92.62 166 LEU A O 1
ATOM 1222 N N . VAL A 1 167 ? -4.166 -1.979 2.609 1.00 91.00 167 VAL A N 1
ATOM 1223 C CA . VAL A 1 167 ? -3.808 -0.657 3.128 1.00 91.00 167 VAL A CA 1
ATOM 1224 C C . VAL A 1 167 ? -5.061 0.139 3.509 1.00 91.00 167 VAL A C 1
ATOM 1226 O O . VAL A 1 167 ? -6.072 0.186 2.804 1.00 91.00 167 VAL A O 1
ATOM 1229 N N . GLY A 1 168 ? -5.015 0.753 4.693 1.00 87.06 168 GLY A N 1
ATOM 1230 C CA . GLY A 1 168 ? -6.158 1.459 5.265 1.00 87.06 168 GLY A CA 1
ATOM 1231 C C . GLY A 1 168 ? -7.262 0.532 5.783 1.00 87.06 168 GLY A C 1
ATOM 1232 O O . GLY A 1 168 ? -8.354 1.012 6.093 1.00 87.06 168 GLY A O 1
ATOM 1233 N N . SER A 1 169 ? -7.038 -0.777 5.900 1.00 83.75 169 SER A N 1
ATOM 1234 C CA . SER A 1 169 ? -7.965 -1.646 6.628 1.00 83.75 169 SER A CA 1
ATOM 1235 C C . SER A 1 169 ? -7.908 -1.337 8.129 1.00 83.75 169 SER A C 1
ATOM 1237 O O . SER A 1 169 ? -6.859 -0.949 8.653 1.00 83.75 169 SER A O 1
ATOM 1239 N N . PRO A 1 170 ? -9.049 -1.398 8.830 1.00 67.75 170 PRO A N 1
ATOM 1240 C CA . PRO A 1 170 ? -9.068 -1.123 10.255 1.00 67.75 170 PRO A CA 1
ATOM 1241 C C . PRO A 1 170 ? -8.253 -2.194 10.994 1.00 67.75 170 PRO A C 1
ATOM 1243 O O . PRO A 1 170 ? -8.540 -3.378 10.881 1.00 67.75 170 PRO A O 1
ATOM 1246 N N . GLN A 1 171 ? -7.228 -1.754 11.722 1.00 63.19 171 GLN A N 1
ATOM 1247 C CA . GLN A 1 171 ? -6.627 -2.507 12.826 1.00 63.19 171 GLN A CA 1
ATOM 1248 C C . GLN A 1 171 ? -7.353 -2.083 14.102 1.00 63.19 171 GLN A C 1
ATOM 1250 O O . GLN A 1 171 ? -7.793 -0.922 14.176 1.00 63.19 171 GLN A O 1
ATOM 1255 N N . ALA A 1 172 ? -7.500 -3.007 15.048 1.00 39.38 172 ALA A N 1
ATOM 1256 C CA . ALA A 1 172 ? -8.262 -2.788 16.269 1.00 39.38 172 ALA A CA 1
ATOM 1257 C C . ALA A 1 172 ? -7.861 -1.464 16.961 1.00 39.38 172 ALA A C 1
ATOM 1259 O O . ALA A 1 172 ? -6.676 -1.112 16.990 1.00 39.38 172 ALA A O 1
ATOM 1260 N N . PRO A 1 173 ? -8.820 -0.671 17.468 1.00 41.03 173 PRO A N 1
ATOM 1261 C CA . PRO A 1 173 ? -8.518 0.228 18.573 1.00 41.03 173 PRO A CA 1
ATOM 1262 C C . PRO A 1 173 ? -8.219 -0.618 19.824 1.00 41.03 173 PRO A C 1
ATOM 1264 O O . PRO A 1 173 ? -8.754 -1.723 19.925 1.00 41.03 173 PRO A O 1
ATOM 1267 N N . PRO A 1 174 ? -7.432 -0.122 20.795 1.00 36.78 174 PRO A N 1
ATOM 1268 C CA . PRO A 1 174 ? -7.406 -0.744 22.106 1.00 36.78 174 PRO A CA 1
ATOM 1269 C C . PRO A 1 174 ? -8.840 -0.675 22.628 1.00 36.78 174 PRO A C 1
ATOM 1271 O O . PRO A 1 174 ? -9.487 0.378 22.612 1.00 36.78 174 PRO A O 1
ATOM 1274 N N . SER A 1 175 ? -9.378 -1.814 23.018 1.00 35.81 175 SER A N 1
ATOM 1275 C CA . SER A 1 175 ? -10.615 -1.817 23.779 1.00 35.81 175 SER A CA 1
ATOM 1276 C C . SER A 1 175 ? -10.348 -1.134 25.128 1.00 35.81 175 SER A C 1
ATOM 1278 O O . SER A 1 175 ? -9.368 -1.492 25.779 1.00 35.81 175 SER A O 1
ATOM 1280 N N . PRO A 1 176 ? -11.203 -0.210 25.607 1.00 40.44 176 PRO A N 1
ATOM 1281 C CA . PRO A 1 176 ? -11.236 0.165 27.021 1.00 40.44 176 PRO A CA 1
ATOM 1282 C C . PRO A 1 176 ? -11.852 -0.934 27.910 1.00 40.44 176 PRO A C 1
ATOM 1284 O O . PRO A 1 176 ? -11.986 -0.749 29.112 1.00 40.44 176 PRO A O 1
ATOM 1287 N N . LEU A 1 177 ? -12.263 -2.069 27.338 1.00 35.34 177 LEU A N 1
ATOM 1288 C CA . LEU A 1 177 ? -12.983 -3.144 28.015 1.00 35.34 177 LEU A CA 1
ATOM 1289 C C . LEU A 1 177 ? -12.201 -4.457 27.905 1.00 35.34 177 LEU A C 1
ATOM 1291 O O . LEU A 1 177 ? -12.519 -5.326 27.096 1.00 35.34 177 LEU A O 1
ATOM 1295 N N . THR A 1 178 ? -11.173 -4.575 28.738 1.00 39.22 178 THR A N 1
ATOM 1296 C CA . THR A 1 178 ? -10.757 -5.843 29.358 1.00 39.22 178 THR A CA 1
ATOM 1297 C C . THR A 1 178 ? -10.573 -5.600 30.854 1.00 39.22 178 THR A C 1
ATOM 1299 O O . THR A 1 178 ? -9.518 -5.825 31.427 1.00 39.22 178 THR A O 1
ATOM 1302 N N . THR A 1 179 ? -11.634 -5.121 31.500 1.00 31.50 179 THR A N 1
ATOM 1303 C CA . THR A 1 179 ? -12.015 -5.634 32.816 1.00 31.50 179 THR A CA 1
ATOM 1304 C C . THR A 1 179 ? -12.838 -6.891 32.570 1.00 31.50 179 THR A C 1
ATOM 1306 O O . THR A 1 179 ? -14.058 -6.834 32.461 1.00 31.50 179 THR A O 1
ATOM 1309 N N . TRP A 1 180 ? -12.156 -8.021 32.427 1.00 27.06 180 TRP A N 1
ATOM 1310 C CA . TRP A 1 180 ? -12.734 -9.301 32.813 1.00 27.06 180 TRP A CA 1
ATOM 1311 C C . TRP A 1 180 ? -11.932 -9.765 34.022 1.00 27.06 180 TRP A C 1
ATOM 1313 O O . TRP A 1 180 ? -10.968 -10.511 33.919 1.00 27.06 180 TRP A O 1
ATOM 1323 N N . THR A 1 181 ? -12.296 -9.214 35.177 1.00 28.47 181 THR A N 1
ATOM 1324 C CA . THR A 1 181 ? -12.357 -9.997 36.407 1.00 28.47 181 THR A CA 1
ATOM 1325 C C . THR A 1 181 ? -13.315 -11.154 36.152 1.00 28.47 181 THR A C 1
ATOM 1327 O O . THR A 1 181 ? -14.504 -10.902 35.948 1.00 28.47 181 THR A O 1
ATOM 1330 N N . THR A 1 182 ? -12.794 -12.375 36.071 1.00 36.62 182 THR A N 1
ATOM 1331 C CA . THR A 1 182 ? -13.229 -13.622 36.740 1.00 36.62 182 THR A CA 1
ATOM 1332 C C . THR A 1 182 ? -12.398 -14.762 36.163 1.00 36.62 182 THR A C 1
ATOM 1334 O O . THR A 1 182 ? -12.333 -14.857 34.917 1.00 36.62 182 THR A O 1
#

pLDDT: mean 79.63, std 20.05, range [27.06, 98.62]